Protein AF-A0AA42AUB2-F1 (afdb_monomer)

Structure (mmCIF, N/CA/C/O backbone):
data_AF-A0AA42AUB2-F1
#
_entry.id   AF-A0AA42AUB2-F1
#
loop_
_atom_site.group_PDB
_atom_site.id
_atom_site.type_symbol
_atom_site.label_atom_id
_atom_site.label_alt_id
_atom_site.label_comp_id
_atom_site.label_asym_id
_atom_site.label_entity_id
_atom_site.label_seq_id
_atom_site.pdbx_PDB_ins_code
_atom_site.Cartn_x
_atom_site.Cartn_y
_atom_site.Cartn_z
_atom_site.occupancy
_atom_site.B_iso_or_equiv
_atom_site.auth_seq_id
_atom_site.auth_comp_id
_atom_site.auth_asym_id
_atom_site.auth_atom_id
_atom_site.pdbx_PDB_model_num
ATOM 1 N N . VAL A 1 1 ? 5.076 -7.667 18.381 1.00 82.00 1 VAL A N 1
ATOM 2 C CA . VAL A 1 1 ? 4.624 -6.444 19.085 1.00 82.00 1 VAL A CA 1
ATOM 3 C C . VAL A 1 1 ? 3.137 -6.156 18.877 1.00 82.00 1 VAL A C 1
ATOM 5 O O . VAL A 1 1 ? 2.377 -6.435 19.788 1.00 82.00 1 VAL A O 1
ATOM 8 N N . ALA A 1 2 ? 2.670 -5.668 17.717 1.00 87.19 2 ALA A N 1
ATOM 9 C CA . ALA A 1 2 ? 1.270 -5.221 17.565 1.00 87.19 2 ALA A CA 1
ATOM 10 C C . ALA A 1 2 ? 0.208 -6.295 17.892 1.00 87.19 2 ALA A C 1
ATOM 12 O O . ALA A 1 2 ? -0.708 -6.042 18.669 1.00 87.19 2 ALA A O 1
ATOM 13 N N . MET A 1 3 ? 0.359 -7.513 17.358 1.00 90.75 3 MET A N 1
ATOM 14 C CA . MET A 1 3 ? -0.572 -8.620 17.636 1.00 90.75 3 MET A CA 1
ATOM 15 C C . MET A 1 3 ? -0.530 -9.086 19.099 1.00 90.75 3 MET A C 1
ATOM 17 O O . MET A 1 3 ? -1.558 -9.441 19.670 1.00 90.75 3 MET A O 1
ATOM 21 N N . GLU A 1 4 ? 0.652 -9.076 19.718 1.00 92.88 4 GLU A N 1
ATOM 22 C CA . GLU A 1 4 ? 0.829 -9.465 21.124 1.00 92.88 4 GLU A CA 1
ATOM 23 C C . GLU A 1 4 ? 0.156 -8.449 22.054 1.00 92.88 4 GLU A C 1
ATOM 25 O O . GLU A 1 4 ? -0.554 -8.830 22.983 1.00 92.88 4 GLU A O 1
ATOM 30 N N . GLU A 1 5 ? 0.316 -7.154 21.769 1.00 93.06 5 GLU A N 1
ATOM 31 C CA . GLU A 1 5 ? -0.329 -6.072 22.514 1.00 93.06 5 GLU A CA 1
ATOM 32 C C . GLU A 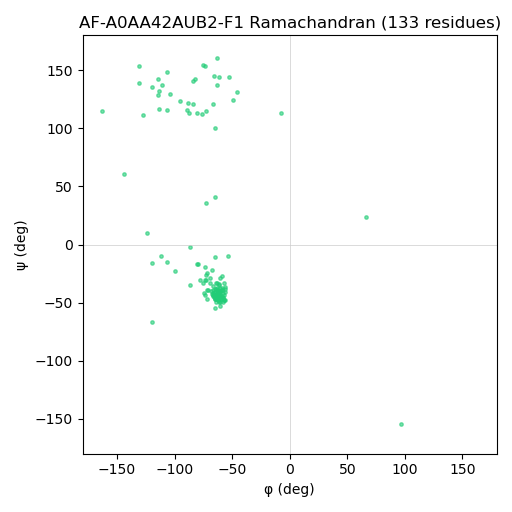1 5 ? -1.852 -6.097 22.348 1.00 93.06 5 GLU A C 1
ATOM 34 O O . GLU A 1 5 ? -2.580 -6.003 23.338 1.00 93.06 5 GLU A O 1
ATOM 39 N N . ALA A 1 6 ? -2.345 -6.319 21.125 1.00 93.19 6 ALA A N 1
ATOM 40 C CA . ALA A 1 6 ? -3.771 -6.506 20.877 1.00 93.19 6 ALA A CA 1
ATOM 41 C C . ALA A 1 6 ? -4.330 -7.690 21.685 1.00 93.19 6 ALA A C 1
ATOM 43 O O . ALA A 1 6 ? -5.343 -7.542 22.373 1.00 93.19 6 ALA A O 1
ATOM 44 N N . SER A 1 7 ? -3.621 -8.826 21.703 1.00 93.88 7 SER A N 1
ATOM 45 C CA . SER A 1 7 ? -3.988 -9.982 22.526 1.00 93.88 7 SER A CA 1
ATOM 46 C C . SER A 1 7 ? -3.993 -9.652 24.021 1.00 93.88 7 SER A C 1
ATOM 48 O O . SER A 1 7 ? -4.918 -10.060 24.723 1.00 93.88 7 SER A O 1
ATOM 50 N N . ARG A 1 8 ? -3.002 -8.903 24.525 1.00 96.06 8 ARG A N 1
ATOM 51 C CA .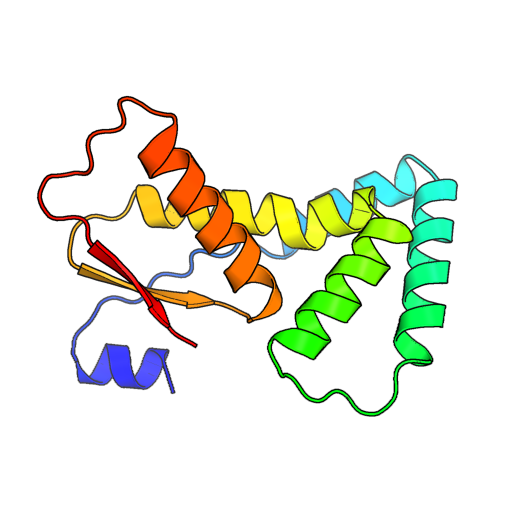 ARG A 1 8 ? -2.928 -8.495 25.940 1.00 96.06 8 ARG A CA 1
ATOM 52 C C . ARG A 1 8 ? -4.103 -7.605 26.346 1.00 96.06 8 ARG A C 1
ATOM 54 O O . ARG A 1 8 ? -4.549 -7.659 27.488 1.00 96.06 8 ARG A O 1
ATOM 61 N N . MET A 1 9 ? -4.601 -6.793 25.418 1.00 93.38 9 MET A N 1
ATOM 62 C CA . MET A 1 9 ? -5.742 -5.901 25.628 1.00 93.38 9 MET A CA 1
ATOM 63 C C . MET A 1 9 ? -7.101 -6.569 25.373 1.00 93.38 9 MET A C 1
ATOM 65 O O . MET A 1 9 ? -8.131 -5.919 25.548 1.00 93.38 9 MET A O 1
ATOM 69 N N . GLY A 1 10 ? -7.126 -7.840 24.955 1.00 93.94 10 GLY A N 1
ATOM 70 C CA . GLY A 1 10 ? -8.357 -8.530 24.563 1.00 93.94 10 GLY A CA 1
ATOM 71 C C . GLY A 1 10 ? -9.007 -7.946 23.303 1.00 93.94 10 GLY A C 1
ATOM 72 O O . GLY A 1 10 ? -10.215 -8.083 23.119 1.00 93.94 10 GLY A O 1
ATOM 73 N N . ALA A 1 11 ? -8.229 -7.269 22.454 1.00 92.81 11 ALA A N 1
ATOM 74 C CA . ALA A 1 11 ? -8.698 -6.710 21.194 1.00 92.81 11 ALA A CA 1
ATOM 75 C C . ALA A 1 11 ? -8.683 -7.775 20.085 1.00 92.81 11 ALA A C 1
ATOM 77 O O . ALA A 1 11 ? -7.754 -8.578 19.982 1.00 92.81 11 ALA A O 1
ATOM 78 N N . GLY A 1 12 ? -9.706 -7.764 19.226 1.00 92.31 12 GLY A N 1
ATOM 79 C CA . GLY A 1 12 ? -9.713 -8.581 18.013 1.00 92.31 12 GLY A CA 1
ATOM 80 C C . GLY A 1 12 ? -8.628 -8.129 17.031 1.00 92.31 12 GLY A C 1
ATOM 81 O O . GLY A 1 12 ? -8.351 -6.937 16.917 1.00 92.31 12 GLY A O 1
ATOM 82 N N . CYS A 1 13 ? -8.026 -9.078 16.314 1.00 93.62 13 CYS A N 1
ATOM 83 C CA . CYS A 1 13 ? -7.046 -8.812 15.259 1.00 93.62 13 CYS A CA 1
ATOM 84 C C . CYS A 1 13 ? -7.616 -9.233 13.906 1.00 93.62 13 CYS A C 1
ATOM 86 O O . CYS A 1 13 ? -8.127 -10.345 13.776 1.00 93.62 13 CYS A O 1
ATOM 88 N N . LEU A 1 14 ? -7.496 -8.362 12.905 1.00 93.00 14 LEU A N 1
ATOM 89 C CA . LEU A 1 14 ? -7.915 -8.618 11.530 1.00 93.00 14 LEU A CA 1
ATOM 90 C C . LEU A 1 14 ? -6.779 -8.245 10.576 1.00 93.00 14 LEU A C 1
ATOM 92 O O . LEU A 1 14 ? -6.132 -7.214 10.758 1.00 93.00 14 LEU A O 1
ATOM 96 N N . PHE A 1 15 ? -6.556 -9.074 9.559 1.00 93.75 15 PHE A N 1
ATOM 97 C CA . PHE A 1 15 ? -5.661 -8.755 8.450 1.00 93.75 15 PHE A CA 1
ATOM 98 C C . PHE A 1 15 ? -6.466 -8.024 7.376 1.00 93.75 15 PHE A C 1
ATOM 100 O O . PHE A 1 15 ? -7.469 -8.549 6.903 1.00 93.75 15 PHE A O 1
ATOM 107 N N . ILE A 1 16 ? -6.043 -6.806 7.038 1.00 94.19 16 ILE A N 1
ATOM 108 C CA . ILE A 1 16 ? -6.763 -5.908 6.116 1.00 94.19 16 ILE A CA 1
ATOM 109 C C . ILE A 1 16 ? -6.033 -5.693 4.787 1.00 94.19 16 ILE A C 1
ATOM 111 O O . ILE A 1 16 ? -6.572 -5.057 3.886 1.00 94.19 16 ILE A O 1
ATOM 115 N N . ASP A 1 17 ? -4.787 -6.156 4.688 1.00 95.88 17 ASP A N 1
ATOM 116 C CA . ASP A 1 17 ? -4.007 -6.061 3.460 1.00 95.88 17 ASP A CA 1
ATOM 117 C C . ASP A 1 17 ? -4.518 -7.069 2.432 1.00 95.88 17 ASP A C 1
ATOM 119 O O . ASP A 1 17 ? -5.080 -8.113 2.772 1.00 95.88 17 ASP A O 1
ATOM 123 N N . GLN A 1 18 ? -4.312 -6.741 1.163 1.00 96.00 18 GLN A N 1
ATOM 124 C CA . GLN A 1 18 ? -4.657 -7.622 0.069 1.00 96.00 18 GLN A CA 1
ATOM 125 C C . GLN A 1 18 ? -3.823 -8.895 0.161 1.00 96.00 18 GLN A C 1
ATOM 127 O O . GLN A 1 18 ? -2.611 -8.844 0.374 1.00 96.00 18 GLN A O 1
ATOM 132 N N . ASP A 1 19 ? -4.477 -10.031 -0.079 1.00 96.12 19 ASP A N 1
ATOM 133 C CA . ASP A 1 19 ? -3.783 -11.298 -0.258 1.00 96.12 19 ASP A CA 1
ATOM 134 C C . ASP A 1 19 ? -2.640 -11.120 -1.271 1.00 96.12 19 ASP A C 1
ATOM 136 O O . ASP A 1 19 ? -2.823 -10.644 -2.402 1.00 96.12 19 ASP A O 1
ATOM 140 N N . ILE A 1 20 ? -1.431 -11.472 -0.839 1.00 93.94 20 ILE A N 1
ATOM 141 C CA . ILE A 1 20 ? -0.224 -11.277 -1.629 1.00 93.94 20 ILE A CA 1
ATOM 142 C C . ILE A 1 20 ? -0.283 -12.042 -2.953 1.00 93.94 20 ILE A C 1
ATOM 144 O O . ILE A 1 20 ? 0.288 -11.584 -3.942 1.00 93.94 20 ILE A O 1
ATOM 148 N N . ASP A 1 21 ? -1.001 -13.162 -3.019 1.00 97.56 21 ASP A N 1
ATOM 149 C CA . ASP A 1 21 ? -1.128 -13.947 -4.243 1.00 97.56 21 ASP A CA 1
ATOM 150 C C . ASP A 1 21 ? -2.028 -13.252 -5.273 1.00 97.56 21 ASP A C 1
ATOM 152 O O . ASP A 1 21 ? -1.743 -13.309 -6.472 1.00 97.56 21 ASP A O 1
ATOM 156 N N . VAL A 1 22 ? -3.023 -12.477 -4.825 1.00 97.12 22 VAL A N 1
ATOM 157 C CA . VAL A 1 22 ? -3.809 -11.594 -5.707 1.00 97.12 22 VAL A CA 1
ATOM 158 C C . VAL A 1 22 ? -2.920 -10.492 -6.284 1.00 97.12 22 VAL A C 1
ATOM 160 O O . VAL A 1 22 ? -2.955 -10.235 -7.491 1.00 97.12 22 VAL A O 1
ATOM 163 N N . THR A 1 23 ? -2.086 -9.872 -5.447 1.00 96.56 23 THR A N 1
ATOM 164 C CA . THR A 1 23 ? -1.143 -8.826 -5.881 1.00 9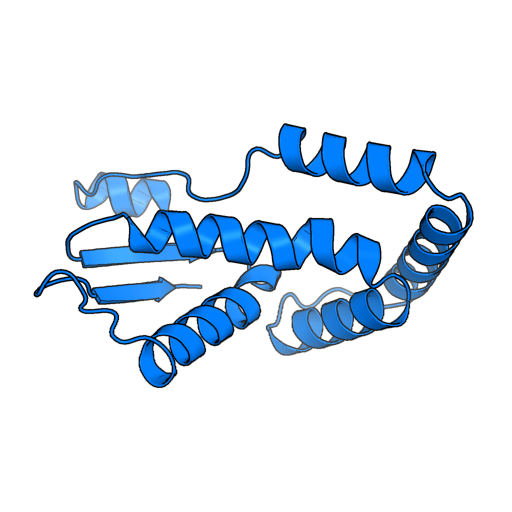6.56 23 THR A CA 1
ATOM 165 C C . THR A 1 23 ? -0.131 -9.378 -6.886 1.00 96.56 23 THR A C 1
ATOM 167 O O . THR A 1 23 ? 0.053 -8.803 -7.961 1.00 96.56 23 THR A O 1
ATOM 170 N N . LYS A 1 24 ? 0.474 -10.538 -6.593 1.00 95.62 24 LYS A N 1
ATOM 171 C CA . LYS A 1 24 ? 1.405 -11.226 -7.501 1.00 95.62 24 LYS A CA 1
ATOM 172 C C . LYS A 1 24 ? 0.750 -11.545 -8.837 1.00 95.62 24 LYS A C 1
ATOM 174 O O . LYS A 1 24 ? 1.348 -11.288 -9.875 1.00 95.62 24 LYS A O 1
ATOM 179 N N . GLN A 1 25 ? -0.471 -12.079 -8.831 1.00 97.62 25 GLN A N 1
ATOM 180 C CA . GLN A 1 25 ? -1.171 -12.419 -10.067 1.00 97.62 25 GLN A CA 1
ATOM 181 C C . GLN A 1 25 ? -1.423 -11.178 -10.932 1.00 97.62 25 GLN A C 1
ATOM 183 O O . GLN A 1 25 ? -1.204 -11.218 -12.143 1.00 97.62 25 GLN A O 1
ATOM 188 N N . ARG A 1 26 ? -1.840 -10.060 -10.324 1.00 96.12 26 ARG A N 1
ATOM 189 C CA . ARG A 1 26 ? -2.021 -8.781 -11.031 1.00 96.12 26 ARG A CA 1
ATOM 190 C C . ARG A 1 26 ? -0.714 -8.280 -11.634 1.00 96.12 26 ARG A C 1
ATOM 192 O O . ARG A 1 26 ? -0.710 -7.873 -12.791 1.00 96.12 26 ARG A O 1
ATOM 199 N N . LEU A 1 27 ? 0.378 -8.360 -10.880 1.00 95.00 27 LEU A N 1
ATOM 200 C CA . LEU A 1 27 ? 1.697 -7.934 -11.333 1.00 95.00 27 LEU A CA 1
ATOM 201 C C . LEU A 1 27 ? 2.230 -8.813 -12.478 1.00 95.00 27 LEU A C 1
ATOM 203 O O . LEU A 1 27 ? 2.705 -8.295 -13.483 1.00 95.00 27 LEU A O 1
ATOM 207 N N . ILE A 1 28 ? 2.077 -10.136 -12.378 1.00 95.50 28 ILE A N 1
ATOM 208 C CA . ILE A 1 28 ? 2.438 -11.077 -13.450 1.00 95.50 28 ILE A CA 1
ATOM 209 C C . ILE A 1 28 ? 1.643 -10.772 -14.721 1.00 95.50 28 ILE A C 1
ATOM 211 O O . ILE A 1 28 ? 2.223 -10.677 -15.800 1.00 95.50 28 ILE A O 1
ATOM 215 N N . ASN A 1 29 ? 0.327 -10.577 -14.606 1.00 95.62 29 ASN A N 1
ATOM 216 C CA . ASN A 1 29 ? -0.514 -10.235 -15.753 1.00 95.62 29 ASN A CA 1
ATOM 217 C C . ASN A 1 29 ? -0.087 -8.909 -16.396 1.00 95.62 29 ASN A C 1
ATOM 219 O O . ASN A 1 29 ? -0.102 -8.793 -17.619 1.00 95.62 29 ASN A O 1
ATOM 223 N N . LEU A 1 30 ? 0.322 -7.932 -15.582 1.00 94.69 30 LEU A N 1
ATOM 224 C CA . LEU A 1 30 ? 0.826 -6.643 -16.044 1.00 94.69 30 LEU A CA 1
ATOM 225 C C . LEU A 1 30 ? 2.096 -6.811 -16.887 1.00 94.69 30 LEU A C 1
ATOM 227 O O . LEU A 1 30 ? 2.155 -6.302 -18.004 1.00 94.69 30 LEU A O 1
ATOM 231 N N . PHE A 1 31 ? 3.064 -7.598 -16.417 1.00 94.19 31 PHE A N 1
ATOM 232 C CA . PHE A 1 31 ? 4.303 -7.848 -17.157 1.00 94.19 31 PHE A CA 1
ATOM 233 C C . PHE A 1 31 ? 4.108 -8.720 -18.399 1.00 94.19 31 PHE A C 1
ATOM 235 O O . PHE A 1 31 ? 4.668 -8.407 -19.442 1.00 94.19 31 PHE A O 1
ATOM 242 N N . ILE A 1 32 ? 3.253 -9.748 -18.343 1.00 93.62 32 ILE A N 1
ATOM 243 C CA . ILE A 1 32 ? 2.906 -10.552 -19.531 1.00 93.62 32 ILE A CA 1
ATOM 244 C C . ILE A 1 32 ? 2.233 -9.686 -20.601 1.00 93.62 32 ILE A C 1
ATOM 246 O O . ILE A 1 32 ? 2.406 -9.922 -21.795 1.00 93.62 32 ILE A O 1
ATOM 250 N N . SER A 1 33 ? 1.447 -8.689 -20.188 1.00 91.50 33 SER A N 1
ATOM 251 C CA . SER A 1 33 ? 0.734 -7.820 -21.124 1.00 91.50 33 SER A CA 1
ATOM 252 C C . SER A 1 33 ? 1.637 -6.820 -21.847 1.00 91.50 33 SER A C 1
ATOM 254 O O . SER A 1 33 ? 1.232 -6.296 -22.885 1.00 91.50 33 SER A O 1
ATOM 256 N N . SER A 1 34 ? 2.834 -6.536 -21.316 1.00 93.69 34 SER A N 1
ATOM 257 C CA . SER A 1 34 ? 3.742 -5.557 -21.907 1.00 93.69 34 SER A CA 1
ATOM 258 C C . SER A 1 34 ? 5.183 -5.673 -21.399 1.00 93.69 34 SER A C 1
ATOM 260 O O . SER A 1 34 ? 5.496 -5.304 -20.263 1.00 93.69 34 SER A O 1
ATOM 262 N N . ASP A 1 35 ? 6.094 -6.032 -22.305 1.00 92.44 35 ASP A N 1
ATOM 263 C CA . ASP A 1 35 ? 7.541 -6.023 -22.056 1.00 92.44 35 ASP A CA 1
ATOM 264 C C . ASP A 1 35 ? 8.068 -4.632 -21.669 1.00 92.44 35 ASP A C 1
ATOM 266 O O . ASP A 1 35 ? 9.067 -4.515 -20.959 1.00 92.44 35 ASP A O 1
ATOM 270 N N . SER A 1 36 ? 7.413 -3.551 -22.112 1.00 93.38 36 SER A N 1
ATOM 271 C CA . SER A 1 36 ? 7.841 -2.195 -21.754 1.00 93.38 36 SER A CA 1
ATOM 272 C C . SER A 1 36 ? 7.604 -1.887 -20.275 1.00 93.38 36 SER A C 1
ATOM 274 O O . SER A 1 36 ? 8.337 -1.079 -19.708 1.00 93.38 36 SER A O 1
ATOM 276 N N . LEU A 1 37 ? 6.590 -2.511 -19.660 1.00 93.19 37 LEU A N 1
ATOM 277 C CA . LEU A 1 37 ? 6.302 -2.384 -18.227 1.00 93.19 37 LEU A CA 1
ATOM 278 C C . LEU A 1 37 ? 7.292 -3.191 -17.386 1.00 93.19 37 LEU A C 1
ATOM 280 O O . LEU A 1 37 ? 7.678 -2.770 -16.299 1.00 93.19 37 LEU A O 1
ATOM 284 N N . TRP A 1 38 ? 7.751 -4.330 -17.906 1.00 93.12 38 TRP A N 1
ATOM 285 C CA . TRP A 1 38 ? 8.850 -5.062 -17.287 1.00 93.12 38 TRP A CA 1
ATOM 286 C C . TRP A 1 38 ? 10.145 -4.238 -17.305 1.00 93.12 38 TRP A C 1
ATOM 288 O O . TRP A 1 38 ? 10.738 -4.004 -16.257 1.00 93.12 38 TRP A O 1
ATOM 298 N N . GLN A 1 39 ? 10.520 -3.678 -18.459 1.00 94.31 39 GLN A N 1
ATOM 299 C CA . GLN A 1 39 ? 11.710 -2.821 -18.577 1.00 94.31 39 GLN A CA 1
ATOM 300 C C . GLN A 1 39 ? 11.626 -1.557 -17.709 1.00 94.31 39 GLN A C 1
ATOM 302 O O . GLN A 1 39 ? 12.637 -1.071 -17.208 1.00 94.31 39 GLN A O 1
ATOM 307 N N . SER A 1 40 ? 10.432 -0.978 -17.544 1.00 94.00 40 SER A N 1
ATOM 308 C CA . SER A 1 40 ? 10.241 0.175 -16.659 1.00 94.00 40 SER A CA 1
ATOM 309 C C . SER A 1 40 ? 10.470 -0.191 -15.194 1.00 94.00 40 SER A C 1
ATOM 311 O O . SER A 1 40 ? 11.103 0.568 -14.462 1.00 94.00 40 SER A O 1
ATOM 313 N N . TYR A 1 41 ? 10.021 -1.382 -14.798 1.00 93.38 41 TYR A N 1
ATOM 314 C CA . TYR A 1 41 ? 10.258 -1.924 -13.469 1.00 93.38 41 TYR A CA 1
ATOM 315 C C . TYR A 1 41 ? 11.734 -2.272 -13.235 1.00 93.38 41 TYR A C 1
ATOM 317 O O . TYR A 1 41 ? 12.266 -1.948 -12.179 1.00 93.38 41 TYR A O 1
ATOM 325 N N . GLU A 1 42 ? 12.428 -2.840 -14.225 1.00 94.56 42 GLU A N 1
ATOM 326 C CA . GLU A 1 42 ? 13.875 -3.089 -14.146 1.00 94.56 42 GLU A CA 1
ATOM 327 C C . GLU A 1 42 ? 14.663 -1.795 -13.909 1.00 94.56 42 GLU A C 1
ATOM 329 O O . GLU A 1 42 ? 15.486 -1.745 -12.998 1.00 94.56 42 GLU A O 1
ATOM 334 N N . ARG A 1 43 ? 14.348 -0.714 -14.640 1.00 93.62 43 ARG A N 1
ATOM 335 C CA . ARG A 1 43 ? 14.973 0.605 -14.414 1.00 93.62 43 ARG A CA 1
ATOM 336 C C . ARG A 1 43 ? 14.747 1.127 -12.998 1.00 93.62 43 ARG A C 1
ATOM 338 O O . ARG A 1 43 ? 15.644 1.732 -12.417 1.00 93.62 43 ARG A O 1
ATOM 345 N N . PHE A 1 44 ? 13.554 0.914 -12.445 1.00 93.12 44 PHE A N 1
ATOM 346 C CA . PHE A 1 44 ? 13.288 1.246 -11.049 1.00 93.12 44 PHE A CA 1
ATOM 347 C C . PHE A 1 44 ? 14.156 0.416 -10.098 1.00 93.12 44 PHE A C 1
ATOM 349 O O . PHE A 1 44 ? 14.759 0.986 -9.196 1.00 93.12 44 PHE A O 1
ATOM 356 N N . LEU A 1 45 ? 14.259 -0.900 -10.302 1.00 91.75 45 LEU A N 1
ATOM 357 C CA . LEU A 1 45 ? 15.090 -1.767 -9.462 1.00 91.75 45 LEU A CA 1
ATOM 358 C C . LEU A 1 45 ? 16.569 -1.367 -9.507 1.00 91.75 45 LEU A C 1
ATOM 360 O O . LEU A 1 45 ? 17.235 -1.375 -8.474 1.00 91.75 45 LEU A O 1
ATOM 364 N N . GLU A 1 46 ? 17.080 -0.995 -10.680 1.00 93.00 46 GLU A N 1
ATOM 365 C CA . GLU A 1 46 ? 18.435 -0.460 -10.838 1.00 93.00 46 GLU A CA 1
ATOM 366 C C . GLU A 1 46 ? 18.620 0.827 -10.025 1.00 93.00 46 GLU A C 1
ATOM 368 O O . GLU A 1 46 ? 19.507 0.882 -9.175 1.00 93.00 46 GLU A O 1
ATOM 373 N N . ALA A 1 47 ? 17.737 1.815 -10.202 1.00 89.75 47 ALA A N 1
ATOM 374 C CA . ALA A 1 47 ? 17.800 3.079 -9.467 1.00 89.75 47 ALA A CA 1
ATOM 375 C C . ALA A 1 47 ? 17.638 2.889 -7.947 1.00 89.75 47 ALA A C 1
ATOM 377 O O . ALA A 1 47 ? 18.337 3.524 -7.159 1.00 89.75 47 ALA A O 1
ATOM 378 N N . TYR A 1 48 ? 16.758 1.980 -7.523 1.00 87.06 48 TYR A N 1
ATOM 379 C CA . TYR A 1 48 ? 16.554 1.636 -6.117 1.00 87.06 48 TYR A CA 1
ATOM 380 C C . TYR A 1 48 ? 17.815 1.034 -5.485 1.00 87.06 48 TYR A C 1
ATOM 382 O O . TYR A 1 48 ? 18.166 1.388 -4.364 1.00 87.06 48 TYR A O 1
ATOM 390 N N . ASN A 1 49 ? 18.537 0.173 -6.208 1.00 87.25 49 ASN A N 1
ATOM 391 C CA . ASN A 1 49 ? 19.789 -0.414 -5.720 1.00 87.25 49 ASN A CA 1
ATOM 392 C C . ASN A 1 49 ? 20.926 0.616 -5.580 1.00 87.25 49 ASN A C 1
ATOM 394 O O . ASN A 1 49 ? 21.875 0.378 -4.832 1.00 87.25 49 ASN A O 1
ATOM 398 N N . GLU A 1 50 ? 20.848 1.749 -6.283 1.00 85.06 50 GLU A N 1
ATOM 399 C CA . GLU A 1 50 ? 21.795 2.862 -6.141 1.00 85.06 50 GLU A CA 1
ATOM 400 C C . GLU A 1 50 ? 21.490 3.758 -4.927 1.00 85.06 50 GLU A C 1
ATOM 402 O O . GLU A 1 50 ? 22.368 4.504 -4.471 1.00 85.06 50 GLU A O 1
ATOM 407 N N . MET A 1 51 ? 20.281 3.674 -4.358 1.00 79.38 51 MET A N 1
ATOM 408 C CA . MET A 1 51 ? 19.938 4.375 -3.121 1.00 79.38 51 MET A CA 1
ATOM 409 C C . MET A 1 51 ? 20.751 3.777 -1.958 1.00 79.38 51 MET A C 1
ATOM 411 O O . MET A 1 51 ? 20.681 2.584 -1.667 1.00 79.38 51 MET A O 1
ATOM 415 N N . LYS A 1 52 ? 21.561 4.610 -1.288 1.00 65.50 52 LYS A N 1
ATOM 416 C CA . LYS A 1 52 ? 22.366 4.204 -0.117 1.00 65.50 52 LYS A CA 1
ATOM 417 C C . LYS A 1 52 ? 21.472 3.769 1.054 1.00 65.50 52 LYS A C 1
ATOM 419 O O . LYS A 1 52 ? 20.307 4.145 1.081 1.00 65.50 52 LYS A O 1
ATOM 424 N N . GLU A 1 53 ? 22.064 3.010 1.992 1.00 67.38 53 GLU A N 1
ATOM 425 C CA . GLU A 1 53 ? 21.493 2.483 3.254 1.00 67.38 53 GLU A CA 1
ATOM 426 C C . GLU A 1 53 ? 20.091 3.012 3.589 1.00 67.38 53 GLU A C 1
ATOM 428 O O . GLU A 1 53 ? 19.917 4.192 3.898 1.00 67.38 53 GLU A O 1
ATOM 433 N N . ALA A 1 54 ? 19.107 2.112 3.550 1.00 65.81 54 ALA A N 1
ATOM 434 C CA . ALA A 1 54 ? 17.720 2.428 3.846 1.00 65.81 54 ALA A CA 1
ATOM 435 C C . ALA A 1 54 ? 17.556 2.849 5.316 1.00 65.81 54 ALA A C 1
ATOM 437 O O . ALA A 1 54 ? 17.461 2.012 6.215 1.00 65.81 54 ALA A O 1
ATOM 438 N N . ASP A 1 55 ? 17.472 4.154 5.561 1.00 75.31 55 ASP A N 1
ATOM 439 C CA . ASP A 1 55 ? 16.744 4.656 6.719 1.00 75.31 55 ASP A CA 1
ATOM 440 C C . ASP A 1 55 ? 15.253 4.470 6.412 1.00 75.31 55 ASP A C 1
ATOM 442 O O . ASP A 1 55 ? 14.729 5.074 5.484 1.00 75.31 55 ASP A O 1
ATOM 446 N N . PHE A 1 56 ? 14.553 3.620 7.166 1.00 80.56 56 PHE A N 1
ATOM 447 C CA . PHE A 1 56 ? 13.110 3.387 7.013 1.00 80.56 56 PHE A CA 1
ATOM 448 C C . PHE A 1 56 ? 12.266 4.567 7.533 1.00 80.56 56 PHE A C 1
ATOM 450 O O . PHE A 1 56 ? 11.196 4.371 8.111 1.00 80.56 56 PHE A O 1
ATOM 457 N N . SER A 1 57 ? 12.751 5.797 7.364 1.00 90.19 57 SER A N 1
ATOM 458 C CA . SER A 1 57 ? 12.030 7.020 7.679 1.00 90.19 57 SER A CA 1
ATOM 459 C C . SER A 1 57 ? 10.966 7.321 6.628 1.00 90.19 57 SER A C 1
ATOM 461 O O . SER A 1 57 ? 11.067 6.945 5.458 1.00 90.19 57 SER A O 1
ATOM 463 N N . ARG A 1 58 ? 9.930 8.060 7.041 1.00 89.94 58 ARG A N 1
ATOM 464 C CA . ARG A 1 58 ? 8.798 8.404 6.165 1.00 89.94 58 ARG A CA 1
ATOM 465 C C . ARG A 1 58 ? 9.250 9.179 4.927 1.00 89.94 58 ARG A C 1
ATOM 467 O O . ARG A 1 58 ? 8.742 8.918 3.847 1.00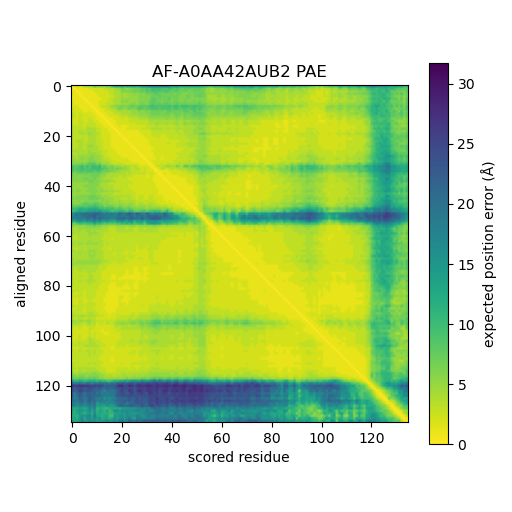 89.94 58 ARG A O 1
ATOM 474 N N . SER A 1 59 ? 10.241 10.062 5.065 1.00 91.19 59 SER A N 1
ATOM 475 C CA . SER A 1 59 ? 10.819 10.815 3.945 1.00 91.19 59 SER A CA 1
ATOM 476 C C . SER A 1 59 ? 11.547 9.930 2.934 1.00 91.19 59 SER A C 1
ATOM 478 O O . SER A 1 59 ? 11.381 10.136 1.737 1.00 91.19 59 SER A O 1
ATOM 480 N N . TYR A 1 60 ? 12.314 8.934 3.389 1.00 91.06 60 TYR A N 1
ATOM 481 C CA . TYR A 1 60 ? 12.993 7.998 2.487 1.00 91.06 60 TYR A CA 1
ATOM 482 C C . TYR A 1 60 ? 11.982 7.148 1.712 1.00 91.06 60 TYR A C 1
ATOM 484 O O . TYR A 1 60 ? 12.094 6.974 0.501 1.00 91.06 60 TYR A O 1
ATOM 492 N N . ILE A 1 61 ? 10.947 6.662 2.403 1.00 91.94 61 ILE A N 1
ATOM 493 C CA . ILE A 1 61 ? 9.866 5.899 1.775 1.00 91.94 61 ILE A CA 1
ATOM 494 C C . ILE A 1 61 ? 9.117 6.746 0.736 1.00 91.94 61 ILE A C 1
ATOM 496 O O . ILE A 1 61 ? 8.863 6.260 -0.361 1.00 91.94 61 ILE A O 1
ATOM 500 N N . GLN A 1 62 ? 8.840 8.019 1.030 1.00 92.75 62 GLN A N 1
ATOM 501 C CA . GLN A 1 62 ? 8.235 8.954 0.073 1.00 92.75 62 GLN A CA 1
ATOM 502 C C . GLN A 1 62 ? 9.117 9.199 -1.160 1.00 92.75 62 GLN A C 1
ATOM 504 O O . GLN A 1 62 ? 8.601 9.273 -2.276 1.00 92.75 62 GLN A O 1
ATOM 509 N N . GLU A 1 63 ? 10.432 9.333 -0.977 1.00 92.31 63 GLU A N 1
ATOM 510 C CA . GLU A 1 63 ? 11.386 9.493 -2.079 1.00 92.31 63 GLU A CA 1
ATOM 511 C C . GLU A 1 63 ? 11.412 8.244 -2.968 1.00 92.31 63 GLU A C 1
ATOM 513 O O . GLU A 1 63 ? 11.264 8.353 -4.186 1.00 92.31 63 GLU A O 1
ATOM 518 N N . ARG A 1 64 ? 11.495 7.053 -2.361 1.00 92.06 64 ARG A N 1
ATOM 519 C CA . ARG A 1 64 ? 11.394 5.769 -3.066 1.00 92.06 64 ARG A CA 1
ATOM 520 C C . ARG A 1 64 ? 10.079 5.647 -3.838 1.00 92.06 64 ARG A C 1
ATOM 522 O O . ARG A 1 64 ? 10.098 5.258 -5.001 1.00 92.06 64 ARG A O 1
ATOM 529 N N . ASP A 1 65 ? 8.950 5.963 -3.207 1.00 93.94 65 ASP A N 1
ATOM 530 C CA . ASP A 1 65 ? 7.626 5.863 -3.836 1.00 93.94 65 ASP A CA 1
ATOM 531 C C . ASP A 1 65 ? 7.483 6.827 -5.008 1.00 93.94 65 ASP A C 1
ATOM 533 O O . ASP A 1 65 ? 6.922 6.471 -6.042 1.00 93.94 65 ASP A O 1
ATOM 537 N N . SER A 1 66 ? 8.038 8.033 -4.874 1.00 94.19 66 SER A N 1
ATOM 538 C CA . SER A 1 66 ? 8.090 9.004 -5.968 1.00 94.19 66 SER A CA 1
ATOM 539 C C . SER A 1 66 ? 8.927 8.467 -7.132 1.00 94.19 66 SER A C 1
ATOM 541 O O . SER A 1 66 ? 8.481 8.509 -8.276 1.00 94.19 66 SER A O 1
ATOM 543 N N . LEU A 1 67 ? 10.090 7.876 -6.842 1.00 94.31 67 LEU A N 1
ATOM 544 C CA . LEU A 1 67 ? 10.956 7.257 -7.846 1.00 94.31 67 LEU A CA 1
ATOM 545 C C . LEU A 1 67 ? 10.271 6.082 -8.563 1.00 94.31 67 LEU A C 1
ATOM 547 O O . LEU A 1 67 ? 10.332 5.990 -9.789 1.00 94.31 67 LEU A O 1
ATOM 551 N N . GLU A 1 68 ? 9.600 5.192 -7.826 1.00 94.88 68 GLU A N 1
ATOM 552 C CA . GLU A 1 68 ? 8.856 4.074 -8.418 1.00 94.88 68 GLU A CA 1
ATOM 553 C C . GLU A 1 68 ? 7.704 4.571 -9.287 1.00 94.88 68 GLU A C 1
ATOM 555 O O . GLU A 1 68 ? 7.493 4.070 -10.392 1.00 94.88 68 GLU A O 1
ATOM 560 N N . LYS A 1 69 ? 6.977 5.585 -8.816 1.00 95.56 69 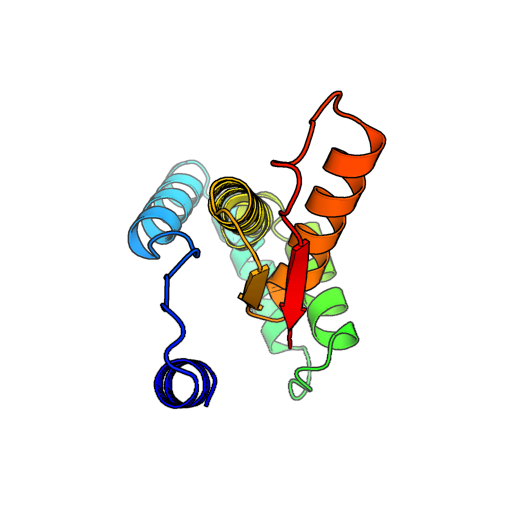LYS A N 1
ATOM 561 C CA . LYS A 1 69 ? 5.874 6.190 -9.557 1.00 95.56 69 LYS A CA 1
ATOM 562 C C . LYS A 1 69 ? 6.341 6.844 -10.856 1.00 95.56 69 LYS A C 1
ATOM 564 O O . LYS A 1 69 ? 5.638 6.740 -11.858 1.00 95.56 69 LYS A O 1
ATOM 569 N N . ASP A 1 70 ? 7.512 7.468 -10.857 1.00 96.06 70 ASP A N 1
ATOM 570 C CA . ASP A 1 70 ? 8.077 8.102 -12.048 1.00 96.06 70 ASP A CA 1
ATOM 571 C C . ASP A 1 70 ? 8.616 7.071 -13.049 1.00 96.06 70 ASP A C 1
ATOM 573 O O . ASP A 1 70 ? 8.403 7.197 -14.258 1.00 96.06 70 ASP A O 1
ATOM 577 N N . LEU A 1 71 ? 9.303 6.033 -12.563 1.00 95.88 71 LEU A N 1
ATOM 578 C CA . LEU A 1 71 ? 9.970 5.053 -13.422 1.00 95.88 71 LEU A CA 1
ATOM 579 C C . LEU A 1 71 ? 9.061 3.908 -13.864 1.00 95.88 71 LEU A C 1
ATOM 581 O O . LEU A 1 71 ? 9.213 3.434 -14.988 1.00 95.88 71 LEU A O 1
ATOM 585 N N . SER A 1 72 ? 8.132 3.469 -13.015 1.00 95.88 72 SER A N 1
ATOM 586 C CA . SER A 1 72 ? 7.258 2.315 -13.245 1.00 95.88 72 SER A CA 1
ATOM 587 C C . SER A 1 72 ? 5.840 2.525 -12.672 1.00 95.88 72 SER A C 1
ATOM 589 O O . SER A 1 72 ? 5.377 1.728 -11.848 1.00 95.88 72 SER A O 1
ATOM 591 N N . PRO A 1 73 ? 5.099 3.552 -13.137 1.00 95.88 73 PRO A N 1
ATOM 592 C CA . PRO A 1 73 ? 3.822 3.986 -12.548 1.00 95.88 73 PRO A CA 1
ATOM 593 C C . PRO A 1 73 ? 2.761 2.885 -12.461 1.00 95.88 73 PRO A C 1
ATOM 595 O O . PRO A 1 73 ? 2.013 2.793 -11.491 1.00 95.88 73 PRO A O 1
ATOM 598 N N . GLU A 1 74 ? 2.689 2.029 -13.476 1.00 96.44 74 GLU A N 1
ATOM 599 C CA . GLU A 1 74 ? 1.725 0.929 -13.539 1.00 96.44 74 GLU A CA 1
ATOM 600 C C . GLU A 1 74 ? 2.026 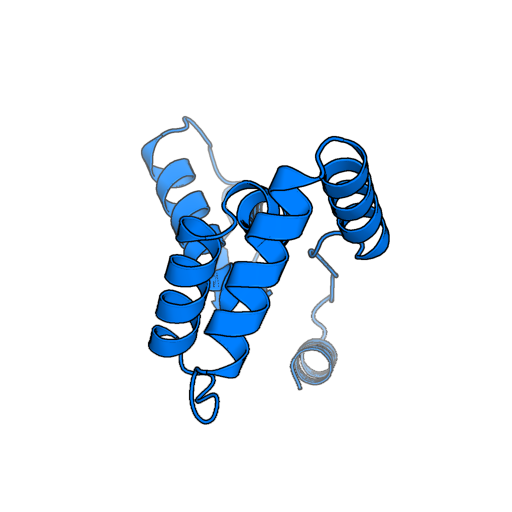-0.165 -12.502 1.00 96.44 74 GLU A C 1
ATOM 602 O O . GLU A 1 74 ? 1.103 -0.754 -11.935 1.00 96.44 74 GLU A O 1
ATOM 607 N N . THR A 1 75 ? 3.3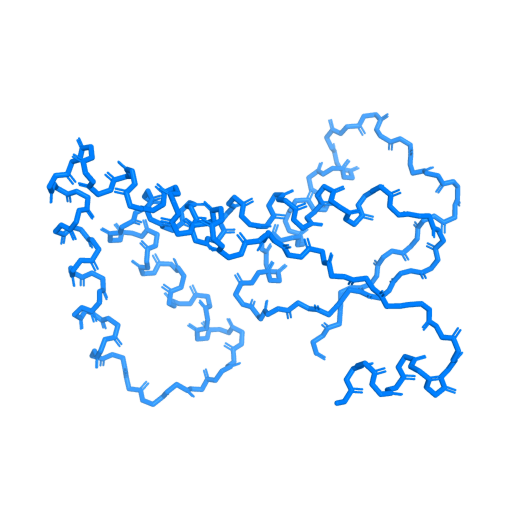08 -0.389 -12.206 1.00 95.69 75 THR A N 1
ATOM 608 C CA . THR A 1 75 ? 3.747 -1.292 -11.135 1.00 95.69 75 THR A CA 1
ATOM 609 C C . THR A 1 75 ? 3.455 -0.687 -9.770 1.00 95.69 75 THR A C 1
ATOM 611 O O . THR A 1 75 ? 2.830 -1.354 -8.945 1.00 95.69 75 THR A O 1
ATOM 614 N N . PHE A 1 76 ? 3.790 0.593 -9.573 1.00 97.19 76 PHE A N 1
ATOM 615 C CA . PHE A 1 76 ? 3.472 1.327 -8.347 1.00 97.19 76 PHE A CA 1
ATOM 616 C C . PHE A 1 76 ? 1.966 1.298 -8.045 1.00 97.19 76 PHE A C 1
ATOM 618 O O . PHE A 1 76 ? 1.550 1.064 -6.908 1.00 97.19 76 PHE A O 1
ATOM 625 N N . ARG A 1 77 ? 1.123 1.447 -9.078 1.00 97.38 77 ARG A N 1
ATOM 626 C CA . ARG A 1 77 ? -0.331 1.312 -8.936 1.00 97.38 77 ARG A CA 1
ATOM 627 C C . ARG A 1 77 ? -0.718 -0.045 -8.348 1.00 97.38 77 ARG A C 1
ATOM 629 O O . ARG A 1 77 ? -1.528 -0.092 -7.430 1.00 97.38 77 ARG A O 1
ATOM 636 N N . VAL A 1 78 ? -0.166 -1.144 -8.862 1.00 96.62 78 VAL A N 1
ATOM 637 C CA . VAL A 1 78 ? -0.527 -2.502 -8.417 1.00 96.62 78 VAL A CA 1
ATOM 638 C C . VAL A 1 78 ? 0.045 -2.828 -7.034 1.00 96.62 78 VAL A C 1
ATOM 640 O O . VAL A 1 78 ? -0.663 -3.400 -6.206 1.00 96.62 78 VAL A O 1
ATOM 643 N N . ILE A 1 79 ? 1.310 -2.484 -6.778 1.00 95.06 79 ILE A N 1
ATOM 644 C CA . ILE A 1 79 ? 2.021 -2.847 -5.540 1.00 95.06 79 ILE A CA 1
ATOM 645 C C . ILE A 1 79 ? 1.613 -1.955 -4.360 1.00 95.06 79 ILE A C 1
ATOM 647 O O . ILE A 1 79 ? 1.590 -2.433 -3.220 1.00 95.06 79 ILE A O 1
ATOM 651 N N . THR A 1 80 ? 1.250 -0.700 -4.620 1.00 95.81 80 THR A N 1
ATOM 652 C CA . THR A 1 80 ? 0.968 0.289 -3.574 1.00 95.81 80 THR A CA 1
ATOM 653 C C . THR A 1 80 ? -0.464 0.795 -3.669 1.00 95.81 80 THR A C 1
ATOM 655 O O . THR A 1 80 ? -1.278 0.469 -2.808 1.00 95.81 80 THR A O 1
ATOM 658 N N . GLU A 1 81 ? -0.831 1.516 -4.732 1.00 97.31 81 GLU A N 1
ATOM 659 C CA . GLU A 1 81 ? -2.101 2.263 -4.747 1.00 97.31 81 GLU A CA 1
ATOM 660 C C . GLU A 1 81 ? -3.348 1.360 -4.682 1.00 97.31 81 GLU A C 1
ATOM 662 O O . GLU A 1 81 ? -4.343 1.698 -4.038 1.00 97.31 81 GLU A O 1
ATOM 667 N N . ASP A 1 82 ? -3.336 0.206 -5.345 1.00 97.75 82 ASP A N 1
ATOM 668 C CA . ASP A 1 82 ? -4.454 -0.739 -5.329 1.00 97.75 82 ASP A CA 1
ATOM 669 C C . ASP A 1 82 ? -4.560 -1.478 -3.989 1.00 97.75 82 ASP A C 1
ATOM 671 O O . ASP A 1 82 ? -5.672 -1.795 -3.550 1.00 97.75 82 ASP A O 1
ATOM 675 N N . ARG A 1 83 ? -3.427 -1.696 -3.310 1.00 97.06 83 ARG A N 1
ATOM 676 C CA . ARG A 1 83 ? -3.385 -2.240 -1.946 1.00 97.06 83 ARG A CA 1
ATOM 677 C C . ARG A 1 83 ? -3.865 -1.213 -0.927 1.00 97.06 83 ARG A C 1
ATOM 679 O O . ARG A 1 83 ? -4.667 -1.566 -0.066 1.00 97.06 83 ARG A O 1
ATOM 686 N N . ASP A 1 84 ? -3.511 0.059 -1.094 1.00 97.69 84 ASP A N 1
ATOM 687 C CA . ASP A 1 84 ? -4.027 1.160 -0.272 1.00 97.69 84 ASP A CA 1
ATOM 688 C C . ASP A 1 84 ? -5.546 1.273 -0.389 1.00 97.69 84 ASP A C 1
ATOM 690 O O . ASP A 1 84 ? -6.240 1.352 0.622 1.00 97.69 84 ASP A O 1
ATOM 694 N N . LYS A 1 85 ? -6.089 1.219 -1.614 1.00 97.00 85 LYS A N 1
ATOM 695 C CA . LYS A 1 85 ? -7.546 1.222 -1.846 1.00 97.00 85 LYS A CA 1
ATOM 696 C C . LYS A 1 85 ? -8.226 0.020 -1.198 1.00 97.00 85 LYS A C 1
ATOM 698 O O . LYS A 1 85 ? -9.323 0.166 -0.656 1.00 97.00 85 LYS A O 1
ATOM 703 N N . HIS A 1 86 ? -7.606 -1.157 -1.267 1.00 96.88 86 HIS A N 1
ATOM 704 C CA . HIS A 1 86 ? -8.135 -2.364 -0.641 1.00 96.88 86 HIS A CA 1
ATOM 705 C C . HIS A 1 86 ? -8.166 -2.227 0.885 1.00 96.88 86 HIS A C 1
ATOM 707 O O . HIS A 1 86 ? -9.245 -2.314 1.467 1.00 96.88 86 HIS A O 1
ATOM 713 N N . MET A 1 87 ? -7.029 -1.905 1.510 1.00 96.44 87 MET A N 1
ATOM 714 C CA . MET A 1 87 ? -6.927 -1.679 2.956 1.00 96.44 87 MET A CA 1
ATOM 715 C C . MET A 1 87 ? -7.874 -0.582 3.430 1.00 96.44 87 MET A C 1
ATOM 717 O O . MET A 1 87 ? -8.564 -0.749 4.433 1.00 96.44 87 MET A O 1
ATOM 721 N N . PHE A 1 88 ? -7.957 0.524 2.690 1.00 96.00 88 PHE A N 1
ATOM 722 C CA . PHE A 1 88 ? -8.913 1.588 2.958 1.00 96.00 88 PHE A CA 1
ATOM 723 C C . PHE A 1 88 ? -10.347 1.053 2.934 1.00 96.00 88 PHE A C 1
ATOM 725 O O . PHE A 1 88 ? -11.095 1.268 3.880 1.00 96.00 88 PHE A O 1
ATOM 732 N N . THR A 1 89 ? -10.731 0.303 1.900 1.00 94.50 89 THR A N 1
ATOM 733 C CA . THR A 1 89 ? -12.080 -0.275 1.796 1.00 94.50 89 THR A CA 1
ATOM 734 C C . THR A 1 89 ? -12.392 -1.216 2.961 1.00 94.50 89 THR A C 1
ATOM 736 O O . THR A 1 89 ? -13.482 -1.133 3.528 1.00 94.50 89 THR A O 1
ATOM 739 N N . GLU A 1 90 ? -11.447 -2.071 3.355 1.00 94.75 90 GLU A N 1
ATOM 740 C CA . GLU A 1 90 ? -11.619 -2.987 4.486 1.00 94.75 90 GLU A CA 1
ATOM 741 C C . GLU A 1 90 ? -11.756 -2.231 5.811 1.00 94.75 90 GLU A C 1
ATOM 743 O O . GLU A 1 90 ? -12.712 -2.459 6.549 1.00 94.75 90 GLU A O 1
ATOM 748 N N . LEU A 1 91 ? -10.894 -1.243 6.076 1.00 93.94 91 LEU A N 1
ATOM 749 C CA . LEU A 1 91 ? -10.985 -0.395 7.272 1.00 93.94 91 LEU A CA 1
ATOM 750 C C . LEU A 1 91 ? -12.340 0.303 7.398 1.00 93.94 91 LEU A C 1
ATOM 752 O O . LEU A 1 91 ? -12.870 0.458 8.499 1.00 93.94 91 LEU A O 1
ATOM 756 N N . ARG A 1 92 ? -12.918 0.714 6.269 1.00 90.88 92 ARG A N 1
ATOM 757 C CA . ARG A 1 92 ? -14.195 1.431 6.218 1.00 90.88 92 ARG A CA 1
ATOM 758 C C . ARG A 1 92 ? -15.397 0.554 6.532 1.00 90.88 92 ARG A C 1
ATOM 760 O O . ARG A 1 92 ? -16.404 1.083 6.990 1.00 90.88 92 ARG A O 1
ATOM 767 N N . ARG A 1 93 ? -15.281 -0.759 6.332 1.00 90.12 93 ARG A N 1
ATOM 768 C CA . ARG A 1 93 ? -16.323 -1.749 6.651 1.00 90.12 93 ARG A CA 1
ATOM 769 C C . ARG A 1 93 ? -16.377 -2.111 8.133 1.00 90.12 93 ARG A C 1
ATOM 771 O O . ARG A 1 93 ? -17.363 -2.691 8.575 1.00 90.12 93 ARG A O 1
ATOM 778 N N . LEU A 1 94 ? -15.324 -1.807 8.887 1.00 91.00 94 LEU A N 1
ATOM 779 C CA . LEU A 1 94 ? -15.233 -2.137 10.304 1.00 91.00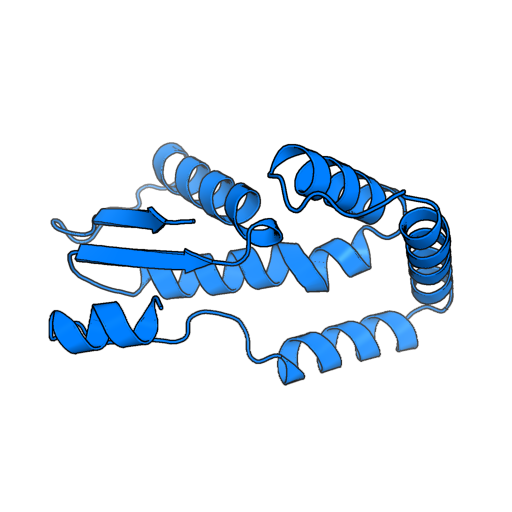 94 LEU A CA 1
ATOM 780 C C . LEU A 1 94 ? -15.958 -1.098 11.167 1.00 91.00 94 LEU A C 1
ATOM 782 O O . LEU A 1 94 ? -15.872 0.107 10.929 1.00 91.00 94 LEU A O 1
ATOM 786 N N . GLU A 1 95 ? -16.616 -1.565 12.225 1.00 87.69 95 GLU A N 1
ATOM 787 C CA . GLU A 1 95 ? -17.324 -0.716 13.183 1.00 87.69 95 GLU A CA 1
ATOM 788 C C . GLU A 1 95 ? -16.577 -0.608 14.519 1.00 87.69 95 GLU A C 1
ATOM 790 O O . GLU A 1 95 ? -15.923 -1.544 14.978 1.00 87.69 95 GLU A O 1
ATOM 795 N N . GLY A 1 96 ? -16.714 0.547 15.177 1.00 88.19 96 GLY A N 1
ATOM 796 C CA . GLY A 1 96 ? -16.151 0.806 16.502 1.00 88.19 96 GLY A CA 1
ATOM 797 C C . GLY A 1 96 ? -14.807 1.541 16.488 1.00 88.19 96 GLY A C 1
ATOM 798 O O . GLY A 1 96 ? -14.505 2.327 15.587 1.00 88.19 96 GLY A O 1
ATOM 799 N N . LYS A 1 97 ? -14.020 1.339 17.553 1.00 89.56 97 LYS A N 1
ATOM 800 C CA . LYS A 1 97 ? -12.688 1.941 17.711 1.00 89.56 97 LYS A CA 1
ATOM 801 C C . LYS A 1 97 ? -11.648 1.022 17.088 1.00 89.56 97 LYS A C 1
ATOM 803 O O . LYS A 1 97 ? -11.451 -0.087 17.578 1.00 89.56 97 LYS A O 1
ATOM 808 N N . ILE A 1 98 ? -10.986 1.505 16.044 1.00 91.50 98 ILE A N 1
ATOM 809 C CA . ILE A 1 98 ? -10.046 0.718 15.244 1.00 91.50 98 ILE A CA 1
ATOM 810 C C . ILE A 1 98 ? -8.670 1.374 15.313 1.00 91.50 98 ILE A C 1
ATOM 812 O O . ILE A 1 98 ? -8.541 2.595 15.185 1.00 91.50 98 ILE A O 1
ATOM 816 N N . VAL A 1 99 ? -7.647 0.547 15.503 1.00 91.81 99 VAL A N 1
ATOM 817 C CA . VAL A 1 99 ? -6.245 0.928 15.329 1.00 91.81 99 VAL A CA 1
ATOM 818 C C . VAL A 1 99 ? -5.718 0.137 14.142 1.00 91.81 99 VAL A C 1
ATOM 820 O O . VAL A 1 99 ? -5.702 -1.092 14.178 1.00 91.81 99 VAL A O 1
ATOM 823 N N . ALA A 1 100 ? -5.332 0.844 13.086 1.00 93.19 100 ALA A N 1
ATOM 824 C CA . ALA A 1 100 ? -4.730 0.254 11.902 1.00 93.19 100 ALA A CA 1
ATOM 825 C C . ALA A 1 100 ? -3.208 0.325 12.031 1.00 93.19 100 ALA A C 1
ATOM 827 O O . ALA A 1 100 ? -2.657 1.412 12.201 1.00 93.19 100 ALA A O 1
ATOM 828 N N . VAL A 1 101 ? -2.542 -0.825 11.939 1.00 92.94 101 VAL A N 1
ATOM 829 C CA . VAL A 1 101 ? -1.080 -0.920 11.855 1.00 92.94 101 VAL A CA 1
ATOM 830 C C . VAL A 1 101 ? -0.742 -1.286 10.420 1.00 92.94 101 VAL A C 1
ATOM 832 O O . VAL A 1 101 ? -1.138 -2.353 9.950 1.00 92.94 101 VAL A O 1
ATOM 835 N N . VAL A 1 102 ? -0.059 -0.391 9.713 1.00 92.75 102 VAL A N 1
ATOM 836 C CA . VAL A 1 102 ? 0.234 -0.537 8.281 1.00 92.75 102 VAL A CA 1
ATOM 837 C C . VAL A 1 102 ? 1.708 -0.283 8.005 1.00 92.75 102 VAL A C 1
ATOM 839 O O . VAL A 1 102 ? 2.377 0.441 8.739 1.00 92.75 102 VAL A O 1
ATOM 842 N N . GLY A 1 103 ? 2.223 -0.880 6.929 1.00 91.19 103 GLY A N 1
ATOM 843 C CA . GLY A 1 103 ? 3.572 -0.578 6.460 1.00 91.19 103 GLY A CA 1
ATOM 844 C C . GLY A 1 103 ? 3.692 0.894 6.064 1.00 91.19 103 GLY A C 1
ATOM 845 O O . GLY A 1 103 ? 2.762 1.466 5.498 1.00 91.19 103 GLY A O 1
ATOM 846 N N . MET A 1 104 ? 4.850 1.503 6.325 1.00 91.56 104 MET A N 1
ATOM 847 C CA . MET A 1 104 ? 5.058 2.938 6.100 1.00 91.56 104 MET A CA 1
ATOM 848 C C . MET A 1 104 ? 4.788 3.378 4.651 1.00 91.56 104 MET A C 1
ATOM 850 O O . MET A 1 104 ? 4.241 4.456 4.447 1.00 91.56 104 MET A O 1
ATOM 854 N N . GLY A 1 105 ? 5.073 2.517 3.665 1.00 92.44 105 GLY A N 1
ATOM 855 C CA . GLY A 1 105 ? 4.773 2.773 2.245 1.00 92.44 105 GLY A CA 1
ATOM 856 C C . GLY A 1 105 ? 3.284 2.872 1.898 1.00 92.44 105 GLY A C 1
ATOM 857 O O . GLY A 1 105 ? 2.946 3.288 0.803 1.00 92.44 105 GLY A O 1
ATOM 858 N N . HIS A 1 106 ? 2.390 2.515 2.821 1.00 95.50 106 HIS A N 1
ATOM 859 C CA . HIS A 1 106 ? 0.937 2.589 2.632 1.00 95.50 106 HIS A CA 1
ATOM 860 C C . HIS A 1 106 ? 0.289 3.733 3.420 1.00 95.50 106 HIS A C 1
ATOM 862 O O . HIS A 1 106 ? -0.865 4.096 3.183 1.00 95.50 106 HIS A O 1
ATOM 868 N N . MET A 1 107 ? 1.013 4.313 4.384 1.00 93.81 107 MET A N 1
ATOM 869 C CA . MET A 1 107 ? 0.458 5.293 5.316 1.00 93.81 107 MET A CA 1
ATOM 870 C C . MET A 1 107 ? -0.083 6.526 4.580 1.00 93.81 107 MET A C 1
ATOM 872 O O . MET A 1 107 ? -1.234 6.910 4.781 1.00 93.81 107 MET A O 1
ATOM 876 N N . ASP A 1 108 ? 0.717 7.106 3.683 1.00 93.94 108 ASP A N 1
ATOM 877 C CA . ASP A 1 108 ? 0.367 8.321 2.940 1.00 93.94 108 ASP A CA 1
ATOM 878 C C . ASP A 1 108 ? -0.822 8.115 1.998 1.00 93.94 108 ASP A C 1
ATOM 880 O O . ASP A 1 108 ? -1.701 8.981 1.895 1.00 93.94 108 ASP A O 1
ATOM 884 N N . GLY A 1 109 ? -0.866 6.967 1.319 1.00 94.94 109 GLY A N 1
ATOM 885 C CA . GLY A 1 109 ? -1.954 6.614 0.416 1.00 94.94 109 GLY A CA 1
ATOM 886 C C . GLY A 1 109 ? -3.275 6.450 1.161 1.00 94.94 109 GLY A C 1
ATOM 887 O O . GLY A 1 109 ? -4.278 7.058 0.777 1.00 94.94 109 GLY A O 1
ATOM 888 N N . ILE A 1 110 ? -3.272 5.724 2.285 1.00 95.75 110 ILE A N 1
ATOM 889 C CA . ILE A 1 110 ? -4.467 5.537 3.119 1.00 95.75 110 ILE A CA 1
ATOM 890 C C . ILE A 1 110 ? -4.915 6.863 3.751 1.00 95.75 110 ILE A C 1
ATOM 892 O O . ILE A 1 110 ? -6.103 7.185 3.690 1.00 95.75 110 ILE A O 1
ATOM 896 N N . GLU A 1 111 ? -4.001 7.673 4.301 1.00 93.94 111 GLU A N 1
ATOM 897 C CA . GLU A 1 111 ? -4.329 9.007 4.832 1.00 93.94 111 GLU A CA 1
ATOM 898 C C . GLU A 1 111 ? -4.964 9.906 3.761 1.00 93.94 111 GLU A C 1
ATOM 900 O O . GLU A 1 111 ? -5.928 10.631 4.027 1.00 93.94 111 GLU A O 1
ATOM 905 N N . SER A 1 112 ? -4.437 9.858 2.535 1.00 93.38 112 SER A N 1
ATOM 906 C CA . SER A 1 112 ? -4.950 10.637 1.407 1.00 93.38 112 SER A CA 1
ATOM 907 C C . SER A 1 112 ? -6.351 10.190 0.993 1.00 93.38 112 SER A C 1
ATOM 909 O O . SER A 1 112 ? -7.209 11.036 0.735 1.00 93.38 112 SER A O 1
ATOM 911 N N . LEU A 1 113 ? -6.607 8.878 0.952 1.00 94.19 113 LEU A N 1
ATOM 912 C CA . LEU A 1 113 ? -7.938 8.323 0.689 1.00 94.19 113 LEU A CA 1
ATOM 913 C C . LEU A 1 113 ? -8.936 8.731 1.778 1.00 94.19 113 LEU A C 1
ATOM 915 O O . LEU A 1 113 ? -10.050 9.148 1.460 1.00 94.19 113 LEU A O 1
ATOM 919 N N . TRP A 1 114 ? -8.514 8.700 3.043 1.00 92.00 114 TRP A N 1
ATOM 920 C CA . TRP A 1 114 ? -9.346 9.098 4.176 1.00 92.00 114 TRP A CA 1
ATOM 921 C C . TRP A 1 114 ? -9.772 10.565 4.091 1.00 92.00 114 TRP A C 1
ATOM 923 O O . TRP A 1 114 ? -10.964 10.865 4.127 1.00 92.00 114 TRP A O 1
ATOM 933 N N . LYS A 1 115 ? -8.812 11.470 3.858 1.00 90.06 115 LYS A N 1
ATOM 934 C CA . LYS A 1 115 ? -9.083 12.904 3.667 1.00 90.06 115 LYS A CA 1
ATOM 935 C C . LYS A 1 115 ? -10.022 13.163 2.490 1.00 90.06 115 LYS A C 1
ATOM 937 O O . LYS A 1 115 ? -10.855 14.060 2.558 1.00 90.06 115 LYS A O 1
ATOM 942 N N . ARG A 1 116 ? -9.888 12.422 1.385 1.00 87.50 116 ARG A N 1
ATOM 943 C CA . ARG A 1 116 ? -10.781 12.577 0.222 1.00 87.50 116 ARG A CA 1
ATOM 944 C C . ARG A 1 116 ? -12.206 12.148 0.552 1.00 87.50 116 ARG A C 1
ATOM 946 O O . ARG A 1 116 ? -13.127 12.883 0.220 1.00 87.50 116 ARG A O 1
ATOM 953 N N . ALA A 1 117 ? -12.376 11.023 1.241 1.00 85.81 117 ALA A N 1
ATOM 954 C CA . ALA A 1 117 ? -13.692 10.528 1.636 1.00 85.81 117 ALA A CA 1
ATOM 955 C C . ALA A 1 117 ? -14.409 11.466 2.622 1.00 85.81 117 ALA A C 1
ATOM 957 O O . ALA A 1 117 ? -15.624 11.596 2.564 1.00 85.81 117 ALA A O 1
ATOM 958 N N . GLU A 1 118 ? -13.671 12.152 3.499 1.00 82.69 118 GLU A N 1
ATOM 959 C CA . GLU A 1 118 ? -14.240 13.159 4.410 1.00 82.69 118 GLU A CA 1
ATOM 960 C C . GLU A 1 118 ? -14.655 14.459 3.700 1.00 82.69 118 GLU A C 1
ATOM 962 O O . GLU A 1 118 ? -15.540 15.159 4.184 1.00 82.69 118 GLU A O 1
ATOM 967 N N . ASN A 1 119 ? -14.025 14.787 2.566 1.00 77.69 119 ASN A N 1
ATOM 968 C CA . ASN A 1 119 ? -14.260 16.037 1.834 1.00 77.69 119 ASN A CA 1
ATOM 969 C C . ASN A 1 119 ? -15.196 15.896 0.620 1.00 77.69 119 ASN A C 1
ATOM 971 O O . ASN A 1 119 ? -15.711 16.908 0.148 1.00 77.69 119 ASN A O 1
ATOM 975 N N . GLY A 1 120 ? -15.342 14.692 0.056 1.00 61.94 120 GLY A N 1
ATOM 976 C CA . GLY A 1 120 ? -15.932 14.479 -1.272 1.00 61.94 120 GLY A CA 1
ATOM 977 C C . GLY A 1 120 ? -17.190 13.614 -1.330 1.00 61.94 120 GLY A C 1
ATOM 978 O O . GLY A 1 120 ? -17.889 13.680 -2.337 1.00 61.94 120 GLY A O 1
ATOM 979 N N . ASP A 1 121 ? -17.503 12.848 -0.284 1.00 54.00 121 ASP A N 1
ATOM 980 C CA . ASP A 1 121 ? -18.680 11.981 -0.262 1.00 54.00 121 ASP A CA 1
ATOM 981 C C . ASP A 1 121 ? -19.682 12.466 0.797 1.00 54.00 121 ASP A C 1
ATOM 983 O O . ASP A 1 121 ? -19.290 12.797 1.917 1.00 54.00 121 ASP A O 1
ATOM 987 N N . ASP A 1 122 ? -20.987 12.381 0.499 1.00 50.91 122 ASP A N 1
ATOM 988 C CA . ASP A 1 122 ? -22.078 12.299 1.495 1.00 50.91 122 ASP A CA 1
ATOM 989 C C . ASP A 1 122 ? -21.974 10.977 2.298 1.00 50.91 122 ASP A C 1
ATOM 991 O O . ASP A 1 122 ? -22.947 10.259 2.545 1.00 50.91 122 ASP A O 1
ATOM 995 N N . TRP A 1 123 ? -20.756 10.578 2.661 1.00 52.69 123 TRP A N 1
ATOM 996 C CA . TRP A 1 123 ? -20.509 9.408 3.465 1.00 52.69 123 TRP A CA 1
ATOM 997 C C . TRP A 1 123 ? -20.746 9.772 4.923 1.00 52.69 123 TRP A C 1
ATOM 999 O O . TRP A 1 123 ? -20.006 10.543 5.536 1.00 52.69 123 TRP A O 1
ATOM 1009 N N . HIS A 1 124 ? -21.783 9.174 5.496 1.00 55.28 124 HIS A N 1
ATOM 1010 C CA . HIS A 1 124 ? -22.011 9.204 6.927 1.00 55.28 124 HIS A CA 1
ATOM 1011 C C . HIS A 1 124 ? -21.260 8.033 7.569 1.00 55.28 124 HIS A C 1
ATOM 1013 O O . HIS A 1 124 ? -21.639 6.881 7.331 1.00 55.28 124 HIS A O 1
ATOM 1019 N N . PRO A 1 125 ? -20.217 8.288 8.386 1.00 54.84 125 PRO A N 1
ATOM 1020 C CA . PRO A 1 125 ? -19.665 7.241 9.226 1.00 54.84 125 PRO A CA 1
ATOM 1021 C C . PRO A 1 125 ? -20.782 6.597 10.039 1.00 54.84 125 PRO A C 1
ATOM 1023 O O . PRO A 1 125 ? -21.657 7.322 10.528 1.00 54.84 125 PRO A O 1
ATOM 1026 N N . PRO A 1 126 ? -20.738 5.275 10.291 1.00 56.34 126 PRO A N 1
ATOM 1027 C CA . PRO A 1 126 ? -21.402 4.733 11.465 1.00 56.34 126 PRO A CA 1
ATOM 1028 C C . PRO A 1 126 ? -21.033 5.637 12.642 1.00 56.34 126 PRO A C 1
ATOM 1030 O O . PRO A 1 126 ? -19.854 5.955 12.810 1.00 56.34 126 PRO A O 1
ATOM 1033 N N . ALA A 1 127 ? -22.016 6.081 13.430 1.00 50.69 127 ALA A N 1
ATOM 1034 C CA . ALA A 1 127 ? -21.897 7.217 14.359 1.00 50.69 127 ALA A CA 1
ATOM 1035 C C . ALA A 1 127 ? -20.717 7.151 15.364 1.00 50.69 127 ALA A C 1
ATOM 1037 O O . ALA A 1 127 ? -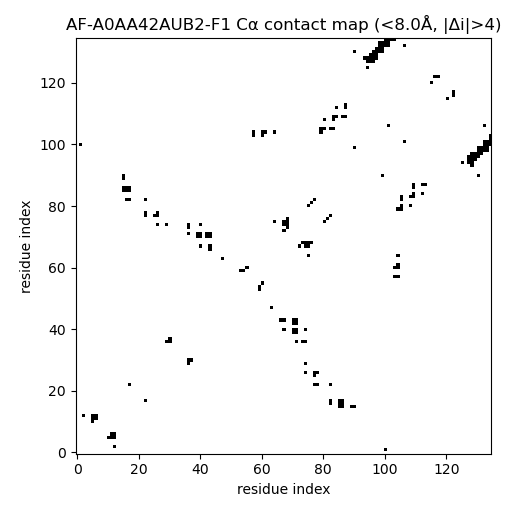20.421 8.138 16.034 1.00 50.69 127 ALA A O 1
ATOM 1038 N N . ASN A 1 128 ? -20.024 6.010 15.453 1.00 53.84 128 ASN A N 1
ATOM 1039 C CA . ASN A 1 128 ? -18.917 5.729 16.359 1.00 53.84 128 ASN A CA 1
ATOM 1040 C C . ASN A 1 128 ? -17.606 5.283 15.673 1.00 53.84 128 ASN A C 1
ATOM 1042 O O . ASN A 1 128 ? -16.700 4.835 16.379 1.00 53.84 128 ASN A O 1
ATOM 1046 N N . GLN A 1 129 ? -17.470 5.370 14.343 1.00 54.75 129 GLN A N 1
ATOM 1047 C CA . GLN A 1 129 ? -16.238 4.951 13.666 1.00 54.75 129 GLN A CA 1
ATOM 1048 C C . GLN A 1 129 ? -15.133 6.000 13.862 1.00 54.75 129 GLN A C 1
ATOM 1050 O O . GLN A 1 129 ? -15.206 7.116 13.349 1.00 54.75 129 GLN A O 1
ATOM 1055 N N . LYS A 1 130 ? -14.093 5.633 14.618 1.00 60.25 130 LYS A N 1
ATOM 1056 C CA . LYS A 1 130 ? -12.836 6.388 14.725 1.00 60.25 130 LYS A CA 1
ATOM 1057 C C . LYS A 1 130 ? -11.687 5.433 14.431 1.00 60.25 130 LYS A C 1
ATOM 1059 O O . LYS A 1 130 ? -11.444 4.516 15.217 1.00 60.25 130 LYS A O 1
ATOM 1064 N N . CYS A 1 131 ? -11.018 5.647 13.301 1.00 59.94 131 CYS A N 1
ATOM 1065 C CA . CYS A 1 131 ? -9.836 4.894 12.903 1.00 59.94 131 CYS A CA 1
ATOM 1066 C C . CYS A 1 131 ? -8.593 5.750 13.136 1.00 59.94 131 CYS A C 1
ATOM 1068 O O . CYS A 1 131 ? -8.544 6.899 12.700 1.00 59.94 131 CYS A O 1
ATOM 1070 N N . TRP A 1 132 ? -7.600 5.183 13.813 1.00 64.25 132 TRP A N 1
ATOM 1071 C CA . TRP A 1 132 ? -6.289 5.798 13.996 1.00 64.25 132 TRP A CA 1
ATOM 1072 C C . TRP A 1 132 ? -5.254 4.949 13.270 1.00 64.25 132 TRP A C 1
ATOM 1074 O O . TRP A 1 132 ? -5.206 3.733 13.466 1.00 64.25 132 TRP A O 1
ATOM 1084 N N . LEU A 1 133 ? -4.445 5.587 12.430 1.00 62.06 133 LEU A N 1
ATOM 1085 C CA . LEU A 1 133 ? -3.277 4.961 11.818 1.00 62.06 133 LEU A CA 1
ATOM 1086 C C . LEU A 1 133 ? -2.117 5.055 12.809 1.00 62.06 133 LEU A C 1
ATOM 1088 O O . LEU A 1 133 ? -1.764 6.151 13.244 1.00 62.06 133 LEU A O 1
ATOM 1092 N N . ALA A 1 134 ? -1.570 3.906 13.191 1.00 62.16 134 ALA A N 1
ATOM 1093 C CA . ALA A 1 134 ? -0.404 3.799 14.055 1.00 62.16 134 ALA A CA 1
ATOM 1094 C C . ALA A 1 134 ? 0.791 3.269 13.252 1.00 62.16 134 ALA A C 1
ATOM 1096 O O . ALA A 1 134 ? 0.637 2.347 12.446 1.00 62.16 134 ALA A O 1
ATOM 1097 N N . LEU A 1 135 ? 1.957 3.876 13.490 1.00 50.28 135 LEU A N 1
ATOM 1098 C CA . LEU A 1 135 ? 3.273 3.408 13.044 1.00 50.28 135 LEU A CA 1
ATOM 1099 C C . LEU A 1 135 ? 3.900 2.518 14.119 1.00 50.28 135 LEU A C 1
ATOM 1101 O O . LEU A 1 135 ? 3.776 2.883 15.312 1.00 50.28 135 LEU A O 1
#

Organism: Papaver nudicaule (NCBI:txid74823)

pLDDT: mean 87.9, std 12.83, range [50.28, 97.75]

Secondary structure (DSSP, 8-state):
-HHHHHHHTT------SPPHHHHHHHHHHHHHH-HHHHHHHHHHHHHHHHS-S----HHHHHHHHHHHHHH-HHHHIIIIIHHHHHHHHHHHH--SEEEEE--HHHHHHHHHHHHHHHHH------TT-EEEEE-

InterPro domains:
  IPR002816 TraB/PrgY/GumN family [PF01963] (39-118)
  IPR046345 TraB/PryY-like [PTHR21530] (1-117)

Foldseek 3Di:
DVVVVCVVVVHDDDDQFDDVVVLVVQVVVVCVVDVVLVVLVVVLVVVVVVDPDDPLDLVSLVVSLVSCCVSRVVNSCSVALVRLVRSLVSLQPDDAEEEDEDRSNNPVNVVVVVVCCVVPDPDDRPPHDDYDYDD

Sequence (135 aa):
VAMEEASRMGAGCLFIDQDIDVTKQRLINLFISSDSLWQSYERFLEAYNEMKEADFSRSYIQERDSLEKDLSPETFRVITEDRDKHMFTELRRLEGKIVAVVGMGHMDGIESLWKRAENGDDWHPPANQKCWLAL

Radius of gyration: 17.06 Å; Cα contacts (8 Å, |Δi|>4): 117; chains: 1; bounding box: 44×30×48 Å

Mean predicted aligned error: 5.98 Å

Solvent-accessible surface area (backbone atoms only — not comparable to full-atom values): 7890 Å² total; per-residue (Å²): 104,74,70,58,52,33,55,75,68,72,45,89,85,82,89,49,68,61,59,63,67,60,48,49,51,53,51,52,54,50,36,76,72,28,68,68,56,42,54,23,41,49,53,30,53,55,57,55,69,69,54,70,86,84,59,92,42,72,67,49,44,50,52,51,50,51,49,32,42,72,46,21,43,73,54,37,38,55,74,39,54,52,34,22,52,42,28,46,53,48,60,68,72,54,83,44,84,43,79,45,79,60,61,76,82,41,48,65,56,34,53,50,52,49,55,45,48,75,74,73,45,98,67,75,69,63,97,61,59,47,78,44,84,44,129